Protein AF-A0A8T4W673-F1 (afdb_monomer)

Structure (mmCIF, N/CA/C/O backbone):
data_AF-A0A8T4W673-F1
#
_entry.id   AF-A0A8T4W673-F1
#
loop_
_atom_site.group_PDB
_atom_site.id
_atom_site.type_symbol
_atom_site.label_atom_id
_atom_site.label_alt_id
_atom_site.label_comp_id
_atom_site.label_asym_id
_atom_site.label_entity_id
_atom_site.label_seq_id
_atom_site.pdbx_PDB_ins_code
_atom_site.Cartn_x
_atom_site.Cartn_y
_atom_site.Cartn_z
_atom_site.occupancy
_atom_site.B_iso_or_equiv
_atom_site.auth_seq_id
_atom_site.auth_comp_id
_atom_site.auth_asym_id
_atom_site.auth_atom_id
_atom_site.pdbx_PDB_model_num
ATOM 1 N N . MET A 1 1 ? 11.304 -1.647 -18.436 1.00 63.22 1 MET A N 1
ATOM 2 C CA . MET A 1 1 ? 12.101 -2.018 -17.244 1.00 63.22 1 MET A CA 1
ATOM 3 C C . MET A 1 1 ? 12.072 -0.921 -16.177 1.00 63.22 1 MET A C 1
ATOM 5 O O . MET A 1 1 ? 11.642 -1.203 -15.071 1.00 63.22 1 MET A O 1
ATOM 9 N N . ILE A 1 2 ? 12.409 0.337 -16.505 1.00 80.75 2 ILE A N 1
ATOM 10 C CA . ILE A 1 2 ? 12.328 1.480 -15.563 1.00 80.75 2 ILE A CA 1
ATOM 11 C C . ILE A 1 2 ? 10.916 1.682 -14.983 1.00 80.75 2 ILE A C 1
ATOM 13 O O . ILE A 1 2 ? 10.762 1.790 -13.771 1.00 80.75 2 ILE A O 1
ATOM 17 N N . TYR A 1 3 ? 9.874 1.641 -15.821 1.00 78.38 3 TYR A N 1
ATOM 18 C CA . TYR A 1 3 ? 8.480 1.771 -15.366 1.00 78.38 3 TYR A CA 1
ATOM 19 C C . TYR A 1 3 ? 8.066 0.685 -14.365 1.00 78.38 3 TYR A C 1
ATOM 21 O O . TYR A 1 3 ? 7.334 0.951 -13.419 1.00 78.38 3 TYR A O 1
ATOM 29 N N . THR A 1 4 ? 8.571 -0.536 -14.540 1.00 78.44 4 THR A N 1
ATOM 30 C CA . THR A 1 4 ? 8.274 -1.665 -13.655 1.00 78.44 4 THR A CA 1
ATOM 31 C C . THR A 1 4 ? 8.889 -1.460 -12.272 1.00 78.44 4 THR A C 1
ATOM 33 O O . THR A 1 4 ? 8.226 -1.705 -11.269 1.00 78.44 4 THR A O 1
ATOM 36 N N . ILE A 1 5 ? 10.121 -0.942 -12.225 1.00 83.31 5 ILE A N 1
ATOM 37 C CA . ILE A 1 5 ? 10.848 -0.621 -10.988 1.00 83.31 5 ILE A CA 1
ATOM 38 C C . ILE A 1 5 ? 10.167 0.539 -10.247 1.00 83.31 5 ILE A C 1
ATOM 40 O O . ILE A 1 5 ? 9.957 0.453 -9.039 1.00 83.31 5 ILE A O 1
ATOM 44 N N . LEU A 1 6 ? 9.752 1.586 -10.970 1.00 83.81 6 LEU A N 1
ATOM 45 C CA . LEU A 1 6 ? 9.002 2.709 -10.395 1.00 83.81 6 LEU A CA 1
ATOM 46 C C . LEU A 1 6 ? 7.656 2.263 -9.808 1.00 83.81 6 LEU A C 1
ATOM 48 O O . LEU A 1 6 ? 7.319 2.648 -8.690 1.00 83.81 6 LEU A O 1
ATOM 52 N N . ASN A 1 7 ? 6.918 1.404 -10.517 1.00 82.56 7 ASN A N 1
ATOM 53 C CA . ASN A 1 7 ? 5.640 0.871 -10.040 1.00 82.56 7 ASN A CA 1
ATOM 54 C C . ASN A 1 7 ? 5.803 0.021 -8.770 1.00 82.56 7 ASN A C 1
ATOM 56 O O . ASN A 1 7 ? 4.970 0.092 -7.869 1.00 82.56 7 ASN A O 1
ATOM 60 N N . LEU A 1 8 ? 6.882 -0.761 -8.684 1.00 84.19 8 LEU A N 1
ATOM 61 C CA . LEU A 1 8 ? 7.216 -1.555 -7.499 1.00 84.19 8 LEU A CA 1
ATOM 62 C C . LEU A 1 8 ? 7.571 -0.663 -6.305 1.00 84.19 8 LEU A C 1
ATOM 64 O O . LEU A 1 8 ? 7.055 -0.873 -5.209 1.00 84.19 8 LEU A O 1
ATOM 68 N N . GLY A 1 9 ? 8.389 0.370 -6.527 1.00 87.50 9 GLY A N 1
ATOM 69 C CA . GLY A 1 9 ? 8.715 1.358 -5.499 1.00 87.50 9 GLY A CA 1
ATOM 70 C C . GLY A 1 9 ? 7.467 2.055 -4.952 1.00 87.50 9 GLY A C 1
ATOM 71 O O . GLY A 1 9 ? 7.284 2.135 -3.738 1.00 87.50 9 GLY A O 1
ATOM 72 N N . LEU A 1 10 ? 6.558 2.474 -5.837 1.00 86.75 10 LEU A N 1
ATOM 73 C CA . LEU A 1 10 ? 5.268 3.058 -5.460 1.00 86.75 10 LEU A CA 1
ATOM 74 C C . LEU A 1 10 ? 4.410 2.099 -4.629 1.00 86.75 10 LEU A C 1
ATOM 76 O O . LEU A 1 10 ? 3.877 2.501 -3.597 1.00 86.75 10 LEU A O 1
ATOM 80 N N . ALA A 1 11 ? 4.305 0.831 -5.035 1.00 85.25 11 ALA A N 1
ATOM 81 C CA . ALA A 1 11 ? 3.542 -0.170 -4.294 1.00 85.25 11 ALA A CA 1
ATOM 82 C C . ALA A 1 11 ? 4.095 -0.383 -2.873 1.00 85.25 11 ALA A C 1
ATOM 84 O O . ALA A 1 11 ? 3.324 -0.468 -1.918 1.00 85.25 11 ALA A O 1
ATOM 85 N N . ILE A 1 12 ? 5.422 -0.401 -2.712 1.00 89.00 12 ILE A N 1
ATOM 86 C CA . ILE A 1 12 ? 6.073 -0.529 -1.400 1.00 89.00 12 ILE A CA 1
ATOM 87 C C . ILE A 1 12 ? 5.785 0.694 -0.522 1.00 89.00 12 ILE A C 1
ATOM 89 O O . ILE A 1 12 ? 5.426 0.536 0.645 1.00 89.00 12 ILE A O 1
ATOM 93 N N . ILE A 1 13 ? 5.892 1.908 -1.074 1.00 91.00 13 ILE A N 1
ATOM 94 C CA . ILE A 1 13 ? 5.582 3.150 -0.347 1.00 91.00 13 ILE A CA 1
ATOM 95 C C . ILE A 1 13 ? 4.120 3.149 0.119 1.00 91.00 13 ILE A C 1
ATOM 97 O O . ILE A 1 13 ? 3.836 3.498 1.265 1.00 91.00 13 ILE A O 1
ATOM 101 N N . LEU A 1 14 ? 3.196 2.711 -0.740 1.00 88.75 14 LEU A N 1
ATOM 102 C CA . LEU A 1 14 ? 1.774 2.608 -0.413 1.00 88.75 14 LEU A CA 1
ATOM 103 C C . LEU A 1 14 ? 1.515 1.587 0.699 1.00 88.75 14 LEU A C 1
ATOM 105 O O . LEU A 1 14 ? 0.810 1.902 1.655 1.00 88.75 14 LEU A O 1
ATOM 109 N N . LEU A 1 15 ? 2.131 0.404 0.634 1.00 88.75 15 LEU A N 1
ATOM 110 C CA . LEU A 1 15 ? 2.034 -0.601 1.697 1.00 88.75 15 LEU A CA 1
ATOM 111 C C . LEU A 1 15 ? 2.582 -0.084 3.030 1.00 88.75 15 LEU A C 1
ATOM 113 O O . LEU A 1 15 ? 1.967 -0.295 4.076 1.00 88.75 15 LEU A O 1
ATOM 117 N N . PHE A 1 16 ? 3.705 0.635 3.003 1.00 91.94 16 PHE A N 1
ATOM 118 C CA . PHE A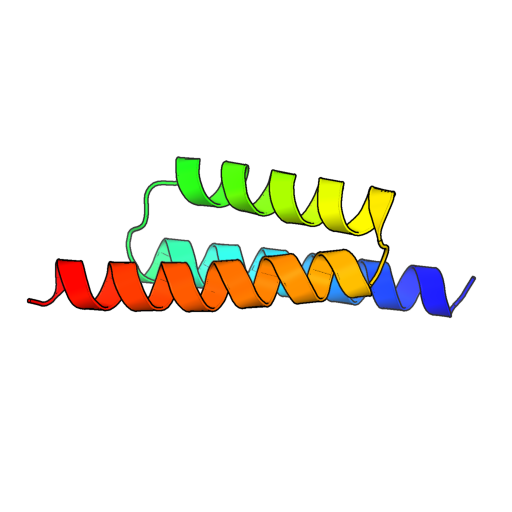 1 16 ? 4.272 1.244 4.201 1.00 91.94 16 PHE A CA 1
ATOM 119 C C . PHE A 1 16 ? 3.339 2.307 4.795 1.00 91.94 16 PHE A C 1
ATOM 121 O O . PHE A 1 16 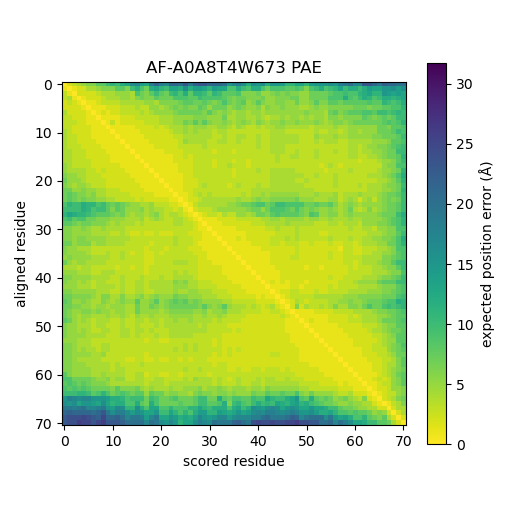? 3.092 2.313 6.003 1.00 91.94 16 PHE A O 1
ATOM 128 N N . TRP A 1 17 ? 2.761 3.165 3.951 1.00 91.69 17 TRP A N 1
ATOM 129 C CA . TRP A 1 17 ? 1.773 4.157 4.373 1.00 91.69 17 TRP A CA 1
ATOM 130 C C . TRP A 1 17 ? 0.531 3.503 4.995 1.00 91.69 17 TRP A C 1
ATOM 132 O O . TRP A 1 17 ? 0.071 3.938 6.050 1.00 91.69 17 TRP A O 1
ATOM 142 N N . MET A 1 18 ? 0.034 2.412 4.406 1.00 89.88 18 MET A N 1
ATOM 143 C CA . MET A 1 18 ? -1.088 1.640 4.948 1.00 89.88 18 MET A CA 1
ATOM 144 C C . MET A 1 18 ? -0.751 1.002 6.297 1.00 89.88 18 MET A C 1
ATOM 146 O O . MET A 1 18 ? -1.565 1.051 7.215 1.00 89.88 18 MET A O 1
ATOM 150 N N . ASN A 1 19 ? 0.456 0.454 6.459 1.00 91.19 19 ASN A N 1
ATOM 151 C CA . ASN A 1 19 ? 0.908 -0.079 7.744 1.00 91.19 19 ASN A CA 1
ATOM 152 C C . ASN A 1 19 ? 0.912 1.003 8.836 1.00 91.19 19 ASN A C 1
ATOM 154 O O . ASN A 1 19 ? 0.429 0.773 9.944 1.00 91.19 19 ASN A O 1
ATOM 158 N N . LEU A 1 20 ? 1.419 2.198 8.513 1.00 90.12 20 LEU A N 1
ATOM 159 C CA . LEU A 1 20 ? 1.413 3.333 9.435 1.00 90.12 20 LEU A CA 1
ATOM 160 C C . LEU A 1 20 ? -0.008 3.795 9.774 1.00 90.12 20 LEU A C 1
ATOM 162 O O . LEU A 1 20 ? -0.283 4.084 10.934 1.00 90.12 20 LEU A O 1
ATOM 166 N N . ASP A 1 21 ? -0.912 3.866 8.796 1.00 89.38 21 ASP A N 1
ATOM 167 C CA . ASP A 1 21 ? -2.303 4.277 9.017 1.00 89.38 21 ASP A CA 1
ATOM 168 C C . ASP A 1 21 ? -3.066 3.268 9.894 1.00 89.38 21 ASP A C 1
ATOM 170 O O . ASP A 1 21 ? -3.731 3.672 10.848 1.00 89.38 21 ASP A O 1
ATOM 174 N N . ILE A 1 22 ? -2.894 1.965 9.649 1.00 88.56 22 ILE A N 1
ATOM 175 C CA . ILE A 1 22 ? -3.448 0.882 10.479 1.00 88.56 22 ILE A CA 1
ATOM 176 C C . ILE A 1 22 ? -2.897 0.960 11.903 1.00 88.56 22 ILE A C 1
ATOM 178 O O . ILE A 1 22 ? -3.671 0.931 12.859 1.00 88.56 22 ILE A O 1
ATOM 182 N N . SER A 1 23 ? -1.579 1.121 12.051 1.00 88.31 23 SER A N 1
ATOM 183 C CA . SER A 1 23 ? -0.935 1.235 13.362 1.00 88.31 23 SER A CA 1
ATOM 184 C C . SER A 1 23 ? -1.385 2.482 14.126 1.00 88.31 23 SER A C 1
ATOM 186 O O . SER A 1 23 ? -1.532 2.424 15.340 1.00 88.31 23 SER A O 1
ATOM 188 N N . ARG A 1 24 ? -1.624 3.608 13.441 1.00 88.38 24 ARG A N 1
ATOM 189 C CA . ARG A 1 24 ? -2.123 4.848 14.063 1.00 88.38 24 ARG A CA 1
ATOM 190 C C . ARG A 1 24 ? -3.586 4.761 14.483 1.00 88.38 24 ARG A C 1
ATOM 192 O O . ARG A 1 24 ? -3.994 5.472 15.393 1.00 88.38 24 ARG A O 1
ATOM 199 N N . LYS A 1 25 ? -4.379 3.935 13.801 1.00 85.75 25 LYS A N 1
ATOM 200 C CA . LYS A 1 25 ? -5.809 3.733 14.082 1.00 85.75 25 LYS A CA 1
ATOM 201 C C . LYS A 1 25 ? -6.074 2.539 15.001 1.00 85.75 25 LYS A C 1
ATOM 203 O O . LYS A 1 25 ? -7.230 2.152 15.146 1.00 85.75 25 LYS A O 1
ATOM 208 N N . ASP A 1 26 ? -5.012 1.959 15.565 1.00 84.50 26 ASP A N 1
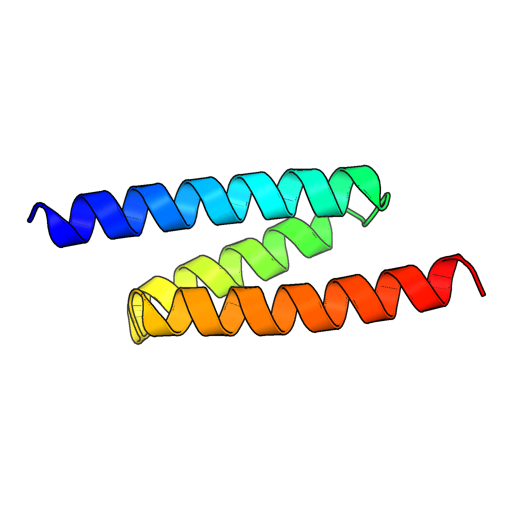ATOM 209 C CA . ASP A 1 26 ? -5.021 0.739 16.381 1.00 84.50 26 ASP A CA 1
ATOM 210 C C . ASP A 1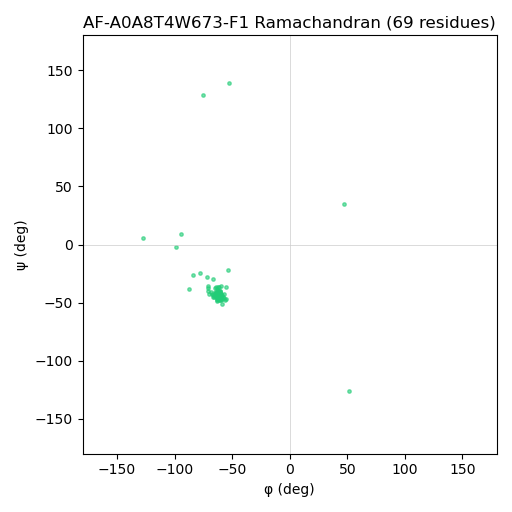 26 ? -5.851 -0.393 15.742 1.00 84.50 26 ASP A C 1
ATOM 212 O O . ASP A 1 26 ? -6.563 -1.175 16.375 1.00 84.50 26 ASP A O 1
ATOM 216 N N . MET A 1 27 ? -5.803 -0.445 14.409 1.00 81.88 27 MET A N 1
ATOM 217 C CA . MET A 1 27 ? -6.474 -1.464 13.627 1.00 81.88 27 MET A CA 1
ATOM 218 C C . MET A 1 27 ? -5.667 -2.755 13.754 1.00 81.88 27 MET A C 1
ATOM 220 O O . MET A 1 27 ? -4.464 -2.785 13.504 1.00 81.88 27 MET A O 1
ATOM 224 N N . GLY A 1 28 ? -6.329 -3.856 14.115 1.00 84.19 28 GLY A N 1
ATOM 225 C CA . GLY A 1 28 ? -5.652 -5.141 14.287 1.00 84.19 28 GLY A CA 1
ATOM 226 C C . GLY A 1 28 ? -4.819 -5.542 13.060 1.00 84.19 28 GLY A C 1
ATOM 227 O O . GLY A 1 28 ? -5.271 -5.430 11.919 1.00 84.19 28 GLY A O 1
ATOM 228 N N . ARG A 1 29 ? -3.621 -6.095 13.295 1.00 86.50 29 ARG A N 1
ATOM 229 C CA . ARG A 1 29 ? -2.636 -6.474 12.258 1.00 86.50 29 ARG A CA 1
ATOM 230 C C . ARG A 1 29 ? -3.192 -7.400 11.163 1.00 86.50 29 ARG A C 1
ATOM 232 O O . ARG A 1 29 ? -2.676 -7.417 10.051 1.00 86.50 29 ARG A O 1
ATOM 239 N N . LYS A 1 30 ? -4.281 -8.125 11.446 1.00 87.06 30 LYS A N 1
ATOM 240 C CA . LYS A 1 30 ? -5.046 -8.926 10.472 1.00 87.06 30 LYS A CA 1
ATOM 241 C C . LYS A 1 30 ? -5.532 -8.117 9.262 1.00 87.06 30 LYS A C 1
ATOM 243 O O . LYS A 1 30 ? -5.515 -8.627 8.147 1.00 87.06 30 LYS A O 1
ATOM 248 N N . TYR A 1 31 ? -5.918 -6.856 9.463 1.00 87.38 31 TYR A N 1
ATOM 249 C CA . TYR A 1 31 ? -6.390 -5.997 8.378 1.00 87.38 31 TYR A CA 1
ATOM 250 C C . TYR A 1 31 ? -5.243 -5.602 7.450 1.00 87.38 31 TYR A C 1
ATOM 252 O O . TYR A 1 31 ? -5.425 -5.598 6.238 1.00 87.38 31 TYR A O 1
ATOM 260 N N . TYR A 1 32 ? -4.047 -5.364 7.996 1.00 88.88 32 TYR A N 1
ATOM 261 C CA . TYR A 1 32 ? -2.860 -5.081 7.188 1.00 88.88 32 TYR A CA 1
ATOM 262 C C . TYR A 1 32 ? -2.546 -6.234 6.236 1.00 88.88 32 TYR A C 1
ATOM 264 O O . TYR A 1 32 ? -2.389 -6.008 5.041 1.00 88.88 32 TYR A O 1
ATOM 272 N N . TRP A 1 33 ? -2.535 -7.472 6.739 1.00 90.31 33 TRP A N 1
ATOM 273 C CA . TRP A 1 33 ? -2.300 -8.654 5.906 1.00 90.31 33 TRP A CA 1
ATOM 274 C C . TRP A 1 33 ? -3.356 -8.824 4.808 1.00 90.31 33 TRP A C 1
ATOM 276 O O . TRP A 1 33 ? -3.002 -9.120 3.668 1.00 90.31 33 TRP A O 1
ATOM 286 N N . GLY A 1 34 ? -4.634 -8.583 5.119 1.00 92.56 34 GLY A N 1
ATOM 287 C CA . GLY A 1 34 ? -5.711 -8.638 4.126 1.00 92.56 34 GLY A CA 1
ATOM 288 C C . GLY A 1 34 ? -5.535 -7.604 3.012 1.00 92.56 34 GLY A C 1
ATOM 289 O O . GLY A 1 34 ? -5.624 -7.934 1.830 1.00 92.56 34 GLY A O 1
ATOM 290 N N . TRP A 1 35 ? -5.210 -6.364 3.374 1.00 92.38 35 TRP A N 1
ATOM 291 C CA . TRP A 1 35 ? -4.978 -5.314 2.390 1.00 92.38 35 TRP A CA 1
ATOM 292 C C . TRP A 1 35 ? -3.677 -5.494 1.605 1.00 92.38 35 TRP A C 1
ATOM 294 O O . TRP A 1 35 ? -3.652 -5.229 0.406 1.00 92.38 35 TRP A O 1
ATOM 304 N N . MET A 1 36 ? -2.621 -6.001 2.243 1.00 91.56 36 MET A N 1
ATOM 305 C CA . MET A 1 36 ? -1.367 -6.354 1.580 1.00 91.56 36 MET A CA 1
ATOM 306 C C . MET A 1 36 ? -1.597 -7.415 0.500 1.00 91.56 36 MET A C 1
ATOM 308 O O . MET A 1 36 ? -1.133 -7.243 -0.626 1.00 91.56 36 MET A O 1
ATOM 312 N N . LEU A 1 37 ? -2.365 -8.467 0.805 1.00 93.00 37 LEU A N 1
ATOM 313 C CA . LEU A 1 37 ? -2.778 -9.460 -0.191 1.00 93.00 37 LEU A CA 1
ATOM 314 C C . LEU A 1 37 ? -3.570 -8.818 -1.333 1.00 93.00 37 LEU A C 1
ATOM 316 O O . LEU A 1 37 ? -3.295 -9.103 -2.495 1.00 93.00 37 LEU A O 1
ATOM 320 N N . GLY A 1 38 ? -4.494 -7.906 -1.016 1.00 92.56 38 GLY A N 1
ATOM 321 C CA . GLY A 1 38 ? -5.231 -7.139 -2.020 1.00 92.56 38 GLY A CA 1
ATOM 322 C C . GLY A 1 38 ? -4.307 -6.381 -2.975 1.00 92.56 38 GLY A C 1
ATOM 323 O O . GLY A 1 38 ? -4.478 -6.479 -4.187 1.00 92.56 38 GLY A O 1
ATOM 324 N N . VAL A 1 39 ? -3.292 -5.683 -2.455 1.00 90.31 39 VAL A N 1
ATOM 325 C CA . VAL A 1 39 ? -2.318 -4.936 -3.271 1.00 90.31 39 VAL A CA 1
ATOM 326 C C . VAL A 1 39 ? -1.501 -5.877 -4.154 1.00 90.31 39 VAL A C 1
ATOM 328 O O . VAL A 1 39 ? -1.312 -5.581 -5.331 1.00 90.31 39 VAL A O 1
ATOM 331 N N . VAL A 1 40 ? -1.052 -7.019 -3.622 1.00 90.50 40 VAL A N 1
ATOM 332 C CA . VAL A 1 40 ? -0.294 -8.024 -4.390 1.00 90.50 40 VAL A CA 1
ATOM 333 C C . VAL A 1 40 ? -1.139 -8.595 -5.532 1.00 90.50 40 VAL A C 1
ATOM 335 O O . VAL A 1 40 ? -0.676 -8.644 -6.670 1.00 90.50 40 VAL A O 1
ATOM 338 N N . ILE A 1 41 ? -2.392 -8.968 -5.256 1.00 93.25 41 ILE A N 1
ATOM 339 C CA . ILE A 1 41 ? -3.331 -9.470 -6.270 1.00 93.25 41 ILE A CA 1
ATOM 340 C C . ILE A 1 41 ? -3.616 -8.378 -7.308 1.00 93.25 41 ILE A C 1
ATOM 342 O O . ILE A 1 41 ? -3.485 -8.613 -8.507 1.00 93.25 41 ILE A O 1
ATOM 346 N N . GLY A 1 42 ? -3.943 -7.161 -6.867 1.00 90.44 42 GLY A N 1
ATOM 347 C CA . GLY A 1 42 ? -4.199 -6.026 -7.753 1.00 90.44 42 GLY A CA 1
ATOM 348 C C . GLY A 1 42 ? -3.013 -5.734 -8.673 1.00 90.44 42 GLY A C 1
ATOM 349 O O . GLY A 1 42 ? -3.196 -5.542 -9.875 1.00 90.44 42 GLY A O 1
ATOM 350 N N . TYR A 1 43 ? -1.795 -5.781 -8.136 1.00 88.06 43 TYR A N 1
ATOM 351 C CA . TYR A 1 43 ? -0.576 -5.618 -8.918 1.00 88.06 43 TYR A CA 1
ATOM 352 C C . TYR A 1 43 ? -0.388 -6.736 -9.952 1.00 88.06 43 TYR A C 1
ATOM 354 O O . TYR A 1 43 ? -0.017 -6.458 -11.088 1.00 88.06 43 TYR A O 1
ATOM 362 N N . PHE A 1 44 ? -0.669 -7.991 -9.602 1.00 88.50 44 PHE A N 1
ATOM 363 C CA . PHE A 1 44 ? -0.459 -9.116 -10.515 1.00 88.50 44 PHE A CA 1
ATOM 364 C C . PHE A 1 44 ? -1.456 -9.136 -11.686 1.00 88.50 44 PHE A C 1
ATOM 366 O O . PHE A 1 44 ? -1.067 -9.411 -12.817 1.00 88.50 44 PHE A O 1
ATOM 373 N N . PHE A 1 45 ? -2.729 -8.812 -11.436 1.00 90.44 45 PHE A N 1
ATOM 374 C CA . PHE A 1 45 ? -3.784 -8.869 -12.459 1.00 90.44 45 PHE A CA 1
ATOM 375 C C . PHE A 1 45 ? -3.919 -7.587 -13.286 1.00 90.44 45 PHE A C 1
ATOM 377 O O . PHE A 1 45 ? -4.204 -7.645 -14.479 1.00 90.44 45 PHE A O 1
ATOM 384 N N . LEU A 1 46 ? -3.757 -6.425 -12.652 1.00 88.88 46 LEU A N 1
ATOM 385 C CA . LEU A 1 46 ? -4.070 -5.118 -13.242 1.00 88.88 46 LEU A CA 1
ATOM 386 C C . LEU A 1 46 ? -2.891 -4.141 -13.155 1.00 88.88 46 LEU A C 1
ATOM 388 O O . LEU A 1 46 ? -3.030 -2.974 -13.527 1.00 88.88 46 LEU A O 1
ATOM 392 N N . THR A 1 47 ? -1.717 -4.585 -12.691 1.00 88.31 47 THR A N 1
ATOM 393 C CA . THR A 1 47 ? -0.518 -3.753 -12.497 1.00 88.31 47 THR A CA 1
ATOM 394 C C . THR A 1 47 ? -0.818 -2.497 -11.675 1.00 88.31 47 THR A C 1
ATOM 396 O O . THR A 1 47 ? -1.355 -2.584 -10.571 1.00 88.31 47 THR A O 1
ATOM 399 N N . LEU A 1 48 ? -0.486 -1.313 -12.190 1.00 84.00 48 LEU A N 1
ATOM 400 C CA . LEU A 1 48 ? -0.644 -0.055 -11.466 1.00 84.00 48 LEU A CA 1
ATOM 401 C C . LEU A 1 48 ? -2.119 0.271 -11.191 1.00 84.00 48 LEU A C 1
ATOM 403 O O . LEU A 1 48 ? -2.446 0.745 -10.105 1.00 84.00 48 LEU A O 1
ATOM 407 N N . LEU A 1 49 ? -3.016 -0.025 -12.138 1.00 88.38 49 LEU A N 1
ATOM 408 C CA . LEU A 1 49 ? -4.449 0.232 -11.975 1.00 88.38 49 LEU A CA 1
ATOM 409 C C . LEU A 1 49 ? -5.032 -0.573 -10.812 1.00 88.38 49 LEU A C 1
ATOM 411 O O . LEU A 1 49 ? -5.803 -0.037 -10.022 1.00 88.38 49 LEU A O 1
ATOM 415 N N . GLY A 1 50 ? -4.614 -1.831 -10.657 1.00 90.06 50 GLY A N 1
ATOM 416 C CA . GLY A 1 50 ? -5.062 -2.664 -9.543 1.00 90.06 50 GLY A CA 1
ATOM 417 C C . GLY A 1 50 ? -4.603 -2.127 -8.192 1.00 90.06 50 GLY A C 1
ATOM 418 O O . GLY A 1 50 ? -5.398 -2.071 -7.257 1.00 90.06 50 GLY A O 1
ATOM 419 N N . VAL A 1 51 ? -3.355 -1.658 -8.099 1.00 88.06 51 VAL A N 1
ATOM 420 C CA . VAL A 1 51 ? -2.841 -1.022 -6.875 1.00 88.06 51 VAL A CA 1
ATOM 421 C C . VAL A 1 51 ? -3.643 0.235 -6.532 1.00 88.06 51 VAL A C 1
ATOM 423 O O . VAL A 1 51 ? -4.057 0.393 -5.386 1.00 88.06 51 VAL A O 1
ATOM 426 N N . ILE A 1 52 ? -3.921 1.097 -7.517 1.00 91.00 52 ILE A N 1
ATOM 427 C CA . ILE A 1 52 ? -4.719 2.317 -7.315 1.00 91.00 52 ILE A CA 1
ATOM 428 C C . ILE A 1 52 ? -6.116 1.969 -6.788 1.00 91.00 52 ILE A C 1
ATOM 430 O O . ILE A 1 52 ? -6.562 2.563 -5.807 1.00 91.00 52 ILE A O 1
ATOM 434 N N . ILE A 1 53 ? -6.786 0.982 -7.391 1.00 93.19 53 ILE A N 1
ATOM 435 C CA . ILE A 1 53 ? -8.114 0.536 -6.953 1.00 93.19 53 ILE A CA 1
ATOM 436 C C . ILE A 1 53 ? -8.062 0.075 -5.495 1.00 93.19 53 ILE A C 1
ATOM 438 O O . ILE A 1 53 ? -8.841 0.556 -4.675 1.00 93.19 53 ILE A O 1
ATOM 442 N N . VAL A 1 54 ? -7.121 -0.804 -5.143 1.00 93.06 54 VAL A N 1
ATOM 443 C CA . VAL A 1 54 ? -7.007 -1.334 -3.775 1.00 93.06 54 VAL A CA 1
ATOM 444 C C . VAL A 1 54 ? -6.760 -0.217 -2.764 1.00 93.06 54 VAL A C 1
ATOM 446 O O . VAL A 1 54 ? -7.371 -0.221 -1.698 1.00 93.06 54 VAL A O 1
ATOM 449 N N . VAL A 1 55 ? -5.928 0.771 -3.102 1.00 90.81 55 VAL A N 1
ATOM 450 C CA . VAL A 1 55 ? -5.665 1.933 -2.240 1.00 90.81 55 VAL A CA 1
ATOM 451 C C . VAL A 1 55 ? -6.914 2.793 -2.049 1.00 90.81 55 VAL A C 1
ATOM 453 O O . VAL A 1 55 ? -7.181 3.230 -0.930 1.00 90.81 55 VAL A O 1
ATOM 456 N N . ILE A 1 56 ? -7.7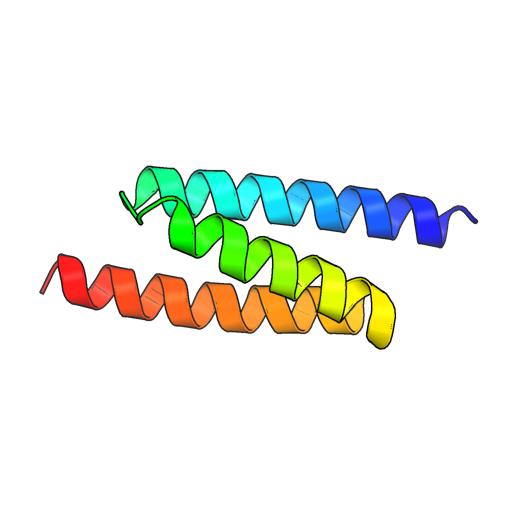09 3.019 -3.099 1.00 93.06 56 ILE A N 1
ATOM 457 C CA . ILE A 1 56 ? -8.966 3.777 -2.999 1.00 93.06 56 ILE A 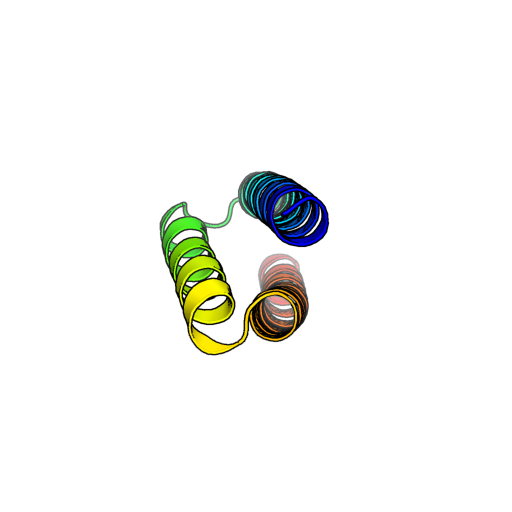CA 1
ATOM 458 C C . ILE A 1 56 ? -9.959 3.046 -2.090 1.00 93.06 56 ILE A C 1
ATOM 460 O O . ILE A 1 56 ? -10.533 3.661 -1.186 1.00 93.06 56 ILE A O 1
ATOM 464 N N . VAL A 1 57 ? -10.136 1.734 -2.285 1.00 94.12 57 VAL A N 1
ATOM 465 C CA . VAL A 1 57 ? -11.035 0.933 -1.440 1.00 94.12 57 VAL A CA 1
ATOM 466 C C . VAL A 1 57 ? -10.526 0.904 0.005 1.00 94.12 57 VAL A C 1
ATOM 468 O O . VAL A 1 57 ? -11.316 1.102 0.930 1.00 94.12 57 VAL A O 1
ATOM 471 N N . TYR A 1 58 ? -9.214 0.748 0.212 1.00 92.38 58 TYR A N 1
ATOM 472 C CA . TYR A 1 58 ? -8.588 0.840 1.531 1.00 92.38 58 TYR A CA 1
ATOM 473 C C . TYR A 1 58 ? -8.883 2.180 2.201 1.00 92.38 58 TYR A C 1
ATOM 475 O O . TYR A 1 58 ? -9.287 2.214 3.361 1.00 92.38 58 TYR A O 1
ATOM 483 N N . TYR A 1 59 ? -8.706 3.288 1.481 1.00 90.12 59 TYR A N 1
ATOM 484 C CA . TYR A 1 59 ? -8.917 4.626 2.017 1.00 90.12 59 TYR A CA 1
ATOM 485 C C . TYR A 1 59 ? -10.369 4.844 2.450 1.00 90.12 59 TYR A C 1
ATOM 487 O O . TYR A 1 59 ? -10.619 5.327 3.558 1.00 90.12 59 TYR A O 1
ATOM 495 N N . ALA A 1 60 ? -11.326 4.442 1.609 1.00 91.75 60 ALA A N 1
ATOM 496 C CA . ALA A 1 60 ? -12.750 4.518 1.919 1.00 91.75 60 ALA A CA 1
ATOM 497 C C . ALA A 1 60 ? -13.101 3.677 3.157 1.00 91.75 60 ALA A C 1
ATOM 499 O O . ALA A 1 60 ? -13.737 4.173 4.090 1.00 91.75 60 ALA A O 1
ATOM 500 N N . TRP A 1 61 ? -12.619 2.432 3.208 1.00 92.12 61 TRP A N 1
ATOM 501 C CA . TRP A 1 61 ? -12.833 1.531 4.340 1.00 92.12 61 TRP A CA 1
ATOM 502 C C . TRP A 1 61 ? -12.202 2.058 5.634 1.00 92.12 61 TRP A C 1
ATOM 504 O O . TRP A 1 61 ? -12.859 2.126 6.672 1.00 92.12 61 TRP A O 1
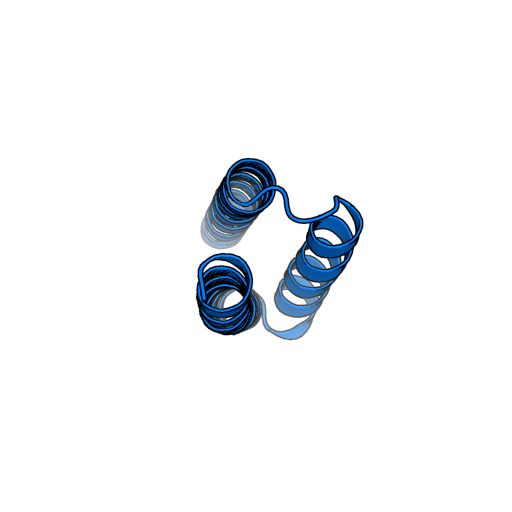ATOM 514 N N . SER A 1 62 ? -10.945 2.498 5.568 1.00 88.12 62 SER A N 1
ATOM 515 C CA . SER A 1 62 ? -10.195 3.036 6.703 1.00 88.12 62 SER A CA 1
ATOM 516 C C . SER A 1 62 ? -10.866 4.290 7.279 1.00 88.12 62 SER A C 1
ATOM 518 O O . SER A 1 62 ? -10.907 4.483 8.499 1.00 88.12 62 SER A O 1
ATOM 520 N N . ARG A 1 63 ? 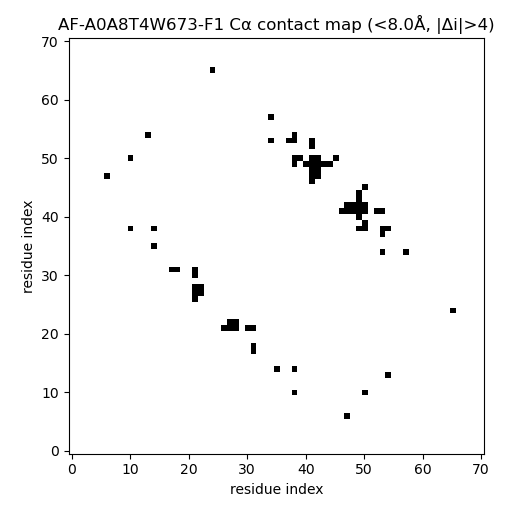-11.456 5.132 6.420 1.00 87.00 63 ARG A N 1
ATOM 521 C CA . ARG A 1 63 ? -12.211 6.315 6.847 1.00 87.00 63 ARG A CA 1
ATOM 522 C C . ARG A 1 63 ? -13.531 5.947 7.520 1.00 87.00 63 ARG A C 1
ATOM 524 O O . ARG A 1 63 ? -13.824 6.504 8.575 1.00 87.00 63 ARG A O 1
ATOM 531 N N . PHE A 1 64 ? -14.261 4.975 6.973 1.00 85.75 64 PHE A N 1
ATOM 532 C CA . PHE A 1 64 ? -15.490 4.454 7.578 1.00 85.75 64 PHE A CA 1
ATOM 533 C C . PHE A 1 64 ? -15.238 3.817 8.956 1.00 85.75 64 PHE A C 1
ATOM 535 O O . PHE A 1 64 ? -15.995 4.016 9.908 1.00 85.75 64 PHE A O 1
ATOM 542 N N . TYR A 1 65 ? -14.134 3.082 9.093 1.00 80.69 65 TYR A N 1
ATOM 543 C CA . TYR A 1 65 ? -13.748 2.460 10.357 1.00 80.69 65 TYR A CA 1
ATOM 544 C C . TYR A 1 65 ? -13.371 3.505 11.418 1.00 80.69 65 TYR A C 1
ATOM 546 O O . TYR A 1 65 ? -13.818 3.421 12.559 1.00 80.69 65 TYR A O 1
ATOM 554 N N . HIS A 1 66 ? -12.624 4.548 11.036 1.00 72.69 66 HIS A N 1
ATOM 555 C CA . HIS A 1 66 ? -12.286 5.648 11.943 1.00 72.69 66 HIS A CA 1
ATOM 556 C C . HIS A 1 66 ? -13.528 6.419 12.428 1.00 72.69 66 HIS A C 1
ATOM 558 O O . HIS A 1 66 ? -13.577 6.811 13.592 1.00 72.69 66 HIS A O 1
ATOM 564 N N . THR A 1 67 ? -14.548 6.612 11.581 1.00 72.81 67 THR A N 1
ATOM 565 C CA . THR A 1 67 ? -15.818 7.225 12.016 1.00 72.81 67 THR A CA 1
ATOM 566 C C . THR A 1 67 ? -16.601 6.357 13.000 1.00 72.81 67 THR A C 1
ATOM 568 O O . THR A 1 67 ? -17.277 6.907 13.857 1.00 72.81 67 THR A O 1
ATOM 571 N N . LYS A 1 68 ? -16.483 5.024 12.929 1.00 62.56 68 LYS A N 1
ATOM 572 C CA . LYS A 1 68 ? -17.167 4.112 13.861 1.00 62.56 68 LYS A CA 1
ATOM 573 C C . LYS A 1 68 ? -16.509 3.987 15.237 1.00 62.56 68 LYS A C 1
ATOM 575 O O . LYS A 1 68 ? -17.196 3.607 16.170 1.00 62.56 68 LYS A O 1
ATOM 580 N N . ILE A 1 69 ? -15.207 4.249 15.365 1.00 60.56 69 ILE A N 1
ATOM 581 C CA . ILE A 1 69 ? -14.504 4.149 16.662 1.00 60.56 69 ILE A CA 1
ATOM 582 C C . ILE A 1 69 ? -14.659 5.424 17.501 1.00 60.56 69 ILE A C 1
ATOM 584 O O . ILE A 1 69 ? -14.563 5.370 18.721 1.00 60.56 69 ILE A O 1
ATOM 588 N N . LYS A 1 70 ? -14.873 6.579 16.860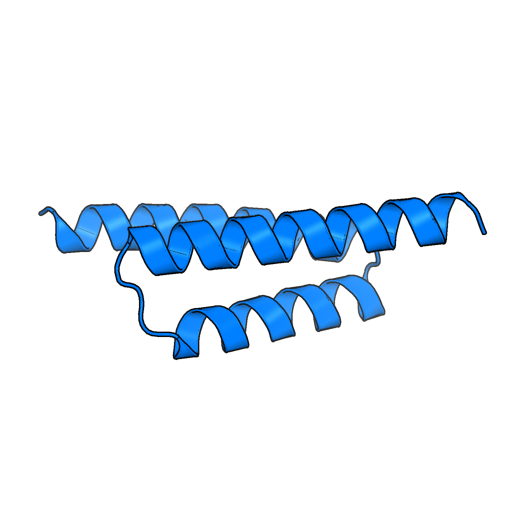 1.00 54.97 70 LYS A N 1
ATOM 589 C CA . LYS A 1 70 ? -15.012 7.878 17.541 1.00 54.97 70 LYS A CA 1
ATOM 590 C C . LYS A 1 70 ? -16.462 8.334 17.752 1.00 54.97 70 LYS A C 1
ATOM 592 O O . LYS A 1 70 ? -16.650 9.423 18.287 1.00 54.97 70 LYS A O 1
ATOM 597 N N . GLY A 1 71 ? -17.438 7.563 17.273 1.00 49.72 71 GLY A N 1
ATOM 598 C CA . GLY A 1 71 ? -18.871 7.835 17.415 1.00 49.72 71 GLY A CA 1
ATOM 599 C C . GLY A 1 71 ? -19.497 7.047 18.550 1.00 49.72 71 GLY A C 1
ATOM 600 O O . GLY A 1 71 ? -18.970 5.954 18.851 1.00 49.72 71 GLY A O 1
#

Foldseek 3Di:
DVVLVVLVVVLVVLLVVLVVLCVVLVNDCVVSVVLNVQLVVLCVPPNNVSNVVSSVVSVVVSVVVSVVVVD

Solvent-accessible surface area (backbone atoms only — not comparable to full-atom values): 3906 Å² total; per-residue (Å²): 110,69,68,60,54,52,52,49,52,50,52,51,54,50,51,51,51,49,50,51,52,34,62,76,66,71,47,61,70,68,56,52,55,54,50,50,50,44,35,53,52,21,34,73,79,47,38,68,61,23,35,52,50,42,52,52,53,47,51,55,51,53,51,56,52,54,55,61,74,78,100

Radius of gyration: 12.85 Å; Cα contacts (8 Å, |Δi|>4): 39; chains: 1; bounding box: 31×17×35 Å

pLDDT: mean 85.85, std 8.88, range [49.72, 94.12]

Secondary structure (DSSP, 8-state):
-HHHHHHHHHHHHHHHHHHHHHHHTT--HHHHHHHHHHHHHHHHHHHHHHHHHHHHHHHHHHHHHHHHH--

Sequence (71 aa):
MIYTILNLGLAIILLFWMNLDISRKDMGRKYYWGWMLGVVIGYFFLTLLGVIIVVIVYYAWSRFYHTKIKG

Mean predicted aligned error: 4.84 Å